Protein AF-A0AAW9HCR1-F1 (afdb_monomer_lite)

Organism: NCBI:txid180957

Radius of gyration: 16.42 Å; chains: 1; bounding box: 33×20×59 Å

Structure (mmCIF, N/CA/C/O backbone):
data_AF-A0AAW9HCR1-F1
#
_entry.id   AF-A0AAW9HCR1-F1
#
loop_
_atom_site.group_PDB
_atom_site.id
_atom_site.type_symbol
_atom_site.label_atom_id
_atom_site.label_alt_id
_atom_site.label_comp_id
_atom_site.label_asym_id
_atom_site.label_entity_id
_atom_site.label_seq_id
_atom_site.pdbx_PDB_ins_code
_atom_site.Cartn_x
_atom_site.Cartn_y
_atom_site.Cartn_z
_atom_site.occupancy
_atom_site.B_iso_or_equiv
_atom_site.auth_seq_id
_atom_site.auth_comp_id
_atom_site.auth_asym_id
_atom_site.auth_atom_id
_atom_site.pdbx_PDB_model_num
ATOM 1 N N . MET A 1 1 ? 7.816 4.896 -43.579 1.00 56.12 1 MET A N 1
ATOM 2 C CA . MET A 1 1 ? 7.715 5.206 -42.136 1.00 56.12 1 MET A CA 1
ATOM 3 C C . MET A 1 1 ? 6.306 4.864 -41.647 1.00 56.12 1 MET A C 1
ATOM 5 O O . MET A 1 1 ? 5.441 5.724 -41.723 1.00 56.12 1 MET A O 1
ATOM 9 N N . LYS A 1 2 ? 6.024 3.598 -41.282 1.00 58.31 2 LYS A N 1
ATOM 10 C CA . LYS A 1 2 ? 4.737 3.234 -40.635 1.00 58.31 2 LYS A CA 1
ATOM 11 C C . LYS A 1 2 ? 4.623 1.822 -40.036 1.00 58.31 2 LYS A C 1
ATOM 13 O O . LYS A 1 2 ? 3.705 1.619 -39.260 1.00 58.31 2 LYS A O 1
ATOM 18 N N . LEU A 1 3 ? 5.525 0.878 -40.331 1.00 43.81 3 LEU A N 1
ATOM 19 C CA . LEU A 1 3 ? 5.465 -0.475 -39.744 1.00 43.81 3 LEU A CA 1
ATOM 20 C C . LEU A 1 3 ? 6.550 -0.710 -38.681 1.00 43.81 3 LEU A C 1
ATOM 22 O O . LEU A 1 3 ? 6.230 -1.106 -37.570 1.00 43.81 3 LEU A O 1
ATOM 26 N N . GLU A 1 4 ? 7.801 -0.344 -38.975 1.00 51.25 4 GLU A N 1
ATOM 27 C CA . GLU A 1 4 ? 8.933 -0.376 -38.025 1.00 51.25 4 GLU A CA 1
ATOM 28 C C . GLU A 1 4 ? 8.664 0.464 -36.764 1.00 51.25 4 GLU A C 1
ATOM 30 O O . GLU A 1 4 ? 8.919 0.026 -35.649 1.00 51.25 4 GLU A O 1
ATOM 35 N N . MET A 1 5 ? 8.067 1.649 -36.932 1.00 48.66 5 MET A N 1
ATOM 36 C CA . MET A 1 5 ? 7.707 2.534 -35.818 1.00 48.66 5 MET A CA 1
ATOM 37 C C . MET A 1 5 ? 6.562 1.954 -34.973 1.00 48.66 5 MET A C 1
ATOM 39 O O . MET A 1 5 ? 6.567 2.110 -33.761 1.00 48.66 5 MET A O 1
ATOM 43 N N . LEU A 1 6 ? 5.610 1.242 -35.595 1.00 43.78 6 LEU A N 1
ATOM 44 C CA . LEU A 1 6 ? 4.530 0.556 -34.877 1.00 43.78 6 LEU A CA 1
ATOM 45 C C . LEU A 1 6 ? 5.066 -0.660 -34.102 1.00 43.78 6 LEU A C 1
ATOM 47 O O . LEU A 1 6 ? 4.698 -0.863 -32.955 1.00 43.78 6 LEU A O 1
ATOM 51 N N . LEU A 1 7 ? 5.974 -1.437 -34.701 1.00 38.81 7 LEU A N 1
ATOM 52 C CA . LEU A 1 7 ? 6.647 -2.568 -34.053 1.00 38.81 7 LEU A CA 1
ATOM 53 C C . LEU A 1 7 ? 7.561 -2.128 -32.900 1.00 38.81 7 LEU A C 1
ATOM 55 O O . LEU A 1 7 ? 7.631 -2.831 -31.899 1.00 38.81 7 LEU A O 1
ATOM 59 N N . ALA A 1 8 ? 8.226 -0.975 -33.009 1.00 44.47 8 ALA A N 1
ATOM 60 C CA . ALA A 1 8 ? 9.003 -0.392 -31.914 1.00 44.47 8 ALA A CA 1
ATOM 61 C C . ALA A 1 8 ? 8.109 0.097 -30.760 1.00 44.47 8 ALA A C 1
ATOM 63 O O . ALA A 1 8 ? 8.467 -0.098 -29.606 1.00 44.47 8 ALA A O 1
ATOM 64 N N . ILE A 1 9 ? 6.929 0.656 -31.058 1.00 45.78 9 ILE A N 1
ATOM 65 C CA . ILE A 1 9 ? 5.927 1.013 -30.038 1.00 45.78 9 ILE A CA 1
ATOM 66 C C . ILE A 1 9 ? 5.413 -0.249 -29.330 1.00 45.78 9 ILE A C 1
ATOM 68 O O . ILE A 1 9 ? 5.369 -0.281 -28.110 1.00 45.78 9 ILE A O 1
ATOM 72 N N . VAL A 1 10 ? 5.101 -1.321 -30.067 1.00 46.69 10 VAL A N 1
ATOM 73 C CA . VAL A 1 10 ? 4.576 -2.572 -29.483 1.00 46.69 10 VAL A CA 1
ATOM 74 C C . VAL A 1 10 ? 5.639 -3.358 -28.697 1.00 46.69 10 VAL A C 1
ATOM 76 O O . VAL A 1 10 ? 5.296 -4.038 -27.740 1.00 46.69 10 VAL A O 1
ATOM 79 N N . LYS A 1 11 ? 6.928 -3.246 -29.044 1.00 43.19 11 LYS A N 1
ATOM 80 C CA . LYS A 1 11 ? 8.038 -3.853 -28.279 1.00 43.19 11 LYS A CA 1
ATOM 81 C C . LYS A 1 11 ? 8.442 -3.065 -27.024 1.00 43.19 11 LYS A C 1
ATOM 83 O O . LYS A 1 11 ? 9.196 -3.603 -26.222 1.00 43.19 11 LYS A O 1
ATOM 88 N N . ASN A 1 12 ? 7.971 -1.825 -26.876 1.00 50.81 12 ASN A N 1
ATOM 89 C CA . ASN A 1 12 ? 8.240 -0.959 -25.722 1.00 50.81 12 ASN A CA 1
ATOM 90 C C . ASN A 1 12 ? 7.102 -0.924 -24.693 1.00 50.81 12 ASN A C 1
ATOM 92 O O . ASN A 1 12 ? 7.267 -0.283 -23.666 1.00 50.81 12 ASN A O 1
ATOM 96 N N . LEU A 1 13 ? 5.966 -1.580 -24.941 1.00 52.62 13 LEU A N 1
ATOM 97 C CA . LEU A 1 13 ? 4.854 -1.618 -23.989 1.00 52.62 13 LEU A CA 1
ATOM 98 C C . LEU A 1 13 ? 5.094 -2.730 -22.957 1.00 52.62 13 LEU A C 1
ATOM 100 O O . LEU A 1 13 ? 4.454 -3.777 -23.007 1.00 52.62 13 LEU A O 1
ATOM 104 N N . ASN A 1 14 ? 6.048 -2.509 -22.049 1.00 61.44 14 ASN A N 1
ATOM 105 C CA . ASN A 1 14 ? 6.111 -3.244 -20.777 1.00 61.44 14 ASN A CA 1
ATOM 106 C C . ASN A 1 14 ? 5.221 -2.582 -19.709 1.00 61.44 14 ASN A C 1
ATOM 108 O O . ASN A 1 14 ? 5.266 -2.960 -18.540 1.00 61.44 14 ASN A O 1
ATOM 112 N N . ASP A 1 15 ? 4.454 -1.569 -20.105 1.00 72.88 15 ASP A N 1
ATOM 113 C CA . ASP A 1 15 ? 3.551 -0.822 -19.252 1.00 72.88 15 ASP A CA 1
ATOM 114 C C . ASP A 1 15 ? 2.329 -1.701 -18.974 1.00 72.88 15 ASP A C 1
ATOM 116 O O . ASP A 1 15 ? 1.507 -1.974 -19.857 1.00 72.88 15 ASP A O 1
ATOM 120 N N . VAL A 1 16 ? 2.205 -2.158 -17.733 1.00 82.88 16 VAL A N 1
ATOM 121 C CA . VAL A 1 16 ? 1.038 -2.911 -17.281 1.00 82.88 16 VAL A CA 1
ATOM 122 C C . VAL A 1 16 ? 0.051 -1.932 -16.664 1.00 82.88 16 VAL A C 1
ATOM 124 O O . VAL A 1 16 ? 0.404 -1.104 -15.823 1.00 82.88 16 VAL A O 1
ATOM 127 N N . MET A 1 17 ? -1.205 -2.030 -17.095 1.00 87.88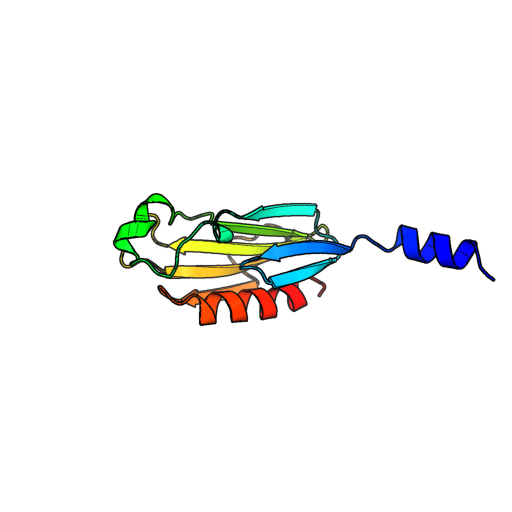 17 MET A N 1
ATOM 128 C CA . MET A 1 17 ? -2.305 -1.288 -16.494 1.00 87.88 17 MET A CA 1
ATOM 129 C C . MET A 1 17 ? -2.853 -2.072 -15.302 1.00 87.88 17 MET A C 1
ATOM 131 O O . MET A 1 17 ? -3.302 -3.207 -15.469 1.00 87.88 17 MET A O 1
ATOM 135 N N . ILE A 1 18 ? -2.870 -1.454 -14.124 1.00 89.31 18 ILE A N 1
ATOM 136 C CA . ILE A 1 18 ? -3.450 -2.032 -12.906 1.00 89.31 18 ILE A CA 1
ATOM 137 C C . ILE A 1 18 ? -4.461 -1.080 -12.273 1.00 89.31 18 ILE A C 1
ATOM 139 O O . ILE A 1 18 ? -4.474 0.118 -12.567 1.00 89.31 18 ILE A O 1
ATOM 143 N N . VAL A 1 19 ? -5.310 -1.617 -11.398 1.00 91.00 19 VAL A N 1
ATOM 144 C CA . VAL A 1 19 ? -6.294 -0.839 -10.645 1.00 91.00 19 VAL A CA 1
ATOM 145 C C . VAL A 1 19 ? -6.059 -1.052 -9.159 1.00 91.00 19 VAL A C 1
ATOM 147 O O . VAL A 1 19 ? -6.149 -2.181 -8.702 1.00 91.00 19 VAL A O 1
ATOM 150 N N . ILE A 1 20 ? -5.803 0.027 -8.419 1.00 91.12 20 ILE A N 1
ATOM 151 C CA . ILE A 1 20 ? -5.673 0.008 -6.953 1.00 91.12 20 ILE A CA 1
ATOM 152 C C . ILE A 1 20 ? -6.608 1.075 -6.397 1.00 91.12 20 ILE A C 1
ATOM 154 O O . ILE A 1 20 ? -6.598 2.218 -6.861 1.00 91.12 20 ILE A O 1
ATOM 158 N N . PHE A 1 21 ? -7.461 0.714 -5.436 1.00 88.00 21 PHE A N 1
ATOM 159 C CA . PHE A 1 21 ? -8.507 1.604 -4.903 1.00 88.00 21 PHE A CA 1
ATOM 160 C C . PHE A 1 21 ? -9.405 2.268 -5.965 1.00 88.00 21 PHE A C 1
ATOM 162 O O . PHE A 1 21 ? -9.931 3.364 -5.754 1.00 88.00 21 PHE A O 1
ATOM 169 N N . GLY A 1 22 ? -9.605 1.604 -7.104 1.00 84.94 22 GLY A N 1
ATOM 170 C CA . GLY A 1 22 ? -10.400 2.127 -8.217 1.00 84.94 22 GLY A CA 1
ATOM 171 C C . GLY A 1 22 ? -9.686 3.171 -9.084 1.00 84.94 22 GLY A C 1
ATOM 172 O O . GLY A 1 22 ? -10.269 3.617 -10.070 1.00 84.94 22 GLY A O 1
ATOM 173 N N . ASP A 1 23 ? -8.442 3.537 -8.764 1.00 89.06 23 ASP A N 1
ATOM 174 C CA . ASP A 1 23 ? -7.592 4.343 -9.638 1.00 89.06 23 ASP A CA 1
ATOM 175 C C . ASP A 1 23 ? -6.823 3.455 -10.609 1.00 89.06 23 ASP A C 1
ATOM 177 O O . ASP A 1 23 ? -6.326 2.395 -10.232 1.00 89.06 23 ASP A O 1
ATOM 181 N N . VAL A 1 24 ? -6.694 3.919 -11.851 1.00 90.56 24 VAL A N 1
ATOM 182 C CA . VAL A 1 24 ? -5.923 3.244 -12.896 1.00 90.56 24 VAL A CA 1
ATOM 183 C C . VAL A 1 24 ? -4.487 3.761 -12.8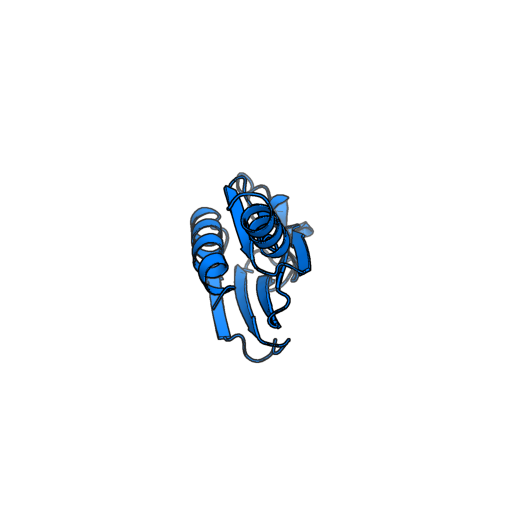83 1.00 90.56 24 VAL A C 1
ATOM 185 O O . VAL A 1 24 ? -4.263 4.972 -12.955 1.00 90.56 24 VAL A O 1
ATOM 188 N N . TYR A 1 25 ? -3.528 2.840 -12.855 1.00 89.75 25 TYR A N 1
ATOM 189 C CA . TYR A 1 25 ? -2.099 3.127 -12.927 1.00 89.75 25 TYR A CA 1
ATOM 190 C C . TYR A 1 25 ? -1.478 2.418 -14.125 1.00 89.75 25 TYR A C 1
ATOM 192 O O . TYR A 1 25 ? -1.827 1.277 -14.422 1.00 89.75 25 TYR A O 1
ATOM 200 N N . MET A 1 26 ? -0.547 3.100 -14.789 1.00 88.69 26 MET A N 1
ATOM 201 C CA . MET A 1 26 ? 0.354 2.510 -15.776 1.00 88.69 26 MET A CA 1
ATOM 202 C C . MET A 1 26 ? 1.714 2.369 -15.103 1.00 88.69 26 MET A C 1
ATOM 204 O O . MET A 1 26 ? 2.247 3.375 -14.634 1.00 88.69 26 MET A O 1
ATOM 208 N N . ILE A 1 27 ? 2.237 1.148 -15.014 1.00 88.19 27 ILE A N 1
ATOM 209 C CA . ILE A 1 27 ? 3.523 0.876 -14.360 1.00 88.19 27 ILE A CA 1
ATOM 210 C C . ILE A 1 27 ? 4.438 0.177 -15.353 1.00 88.19 27 ILE A C 1
ATOM 212 O O . ILE A 1 27 ? 4.068 -0.863 -15.905 1.00 88.19 27 ILE A O 1
ATOM 216 N N . ASN A 1 28 ? 5.622 0.741 -15.580 1.00 86.19 28 ASN A N 1
ATOM 217 C CA . ASN A 1 28 ? 6.600 0.150 -16.481 1.00 86.19 28 ASN A CA 1
ATOM 218 C C . ASN A 1 28 ? 7.321 -0.993 -15.777 1.00 86.19 28 ASN A C 1
ATOM 220 O O . ASN A 1 28 ? 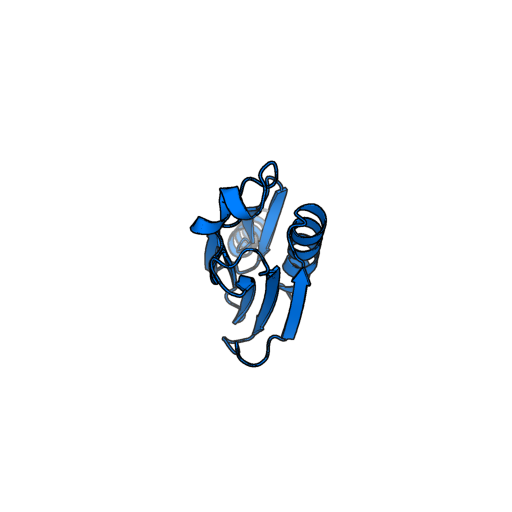7.600 -0.923 -14.582 1.00 86.19 28 ASN A O 1
ATOM 224 N N . HIS A 1 29 ? 7.672 -2.031 -16.535 1.00 85.94 29 HIS A N 1
ATOM 225 C CA . HIS A 1 29 ? 8.463 -3.152 -16.022 1.00 85.94 29 HIS A CA 1
ATOM 226 C C . HIS A 1 29 ? 7.801 -3.909 -14.863 1.00 85.94 29 HIS A C 1
ATOM 228 O O . HIS A 1 29 ? 8.503 -4.546 -14.087 1.00 85.94 29 HIS A O 1
ATOM 234 N N . LEU A 1 30 ? 6.477 -3.845 -14.716 1.00 90.25 30 LEU A N 1
ATOM 235 C CA . LEU A 1 30 ? 5.781 -4.578 -13.666 1.00 90.25 30 LEU A CA 1
ATOM 236 C C . LEU A 1 30 ? 5.829 -6.085 -13.964 1.00 90.25 30 LEU A C 1
ATOM 238 O O . LEU A 1 30 ? 5.272 -6.539 -14.962 1.00 90.25 30 LEU A O 1
ATOM 242 N N . ASP A 1 31 ? 6.475 -6.847 -13.086 1.00 91.38 31 ASP A N 1
ATOM 243 C CA . ASP A 1 31 ? 6.642 -8.298 -13.214 1.00 91.38 31 ASP A CA 1
ATOM 244 C C . ASP A 1 31 ? 5.519 -9.061 -12.507 1.00 91.38 31 ASP A C 1
ATOM 246 O O . ASP A 1 31 ? 5.002 -10.050 -13.031 1.00 91.38 31 ASP A O 1
ATOM 250 N N . SER A 1 32 ? 5.130 -8.614 -11.310 1.00 92.38 32 SER A N 1
ATOM 251 C CA . SER A 1 32 ? 4.099 -9.273 -10.505 1.00 92.38 32 SER A CA 1
ATOM 252 C C . SER A 1 32 ? 3.329 -8.302 -9.620 1.00 92.38 32 SER A C 1
ATOM 254 O O . SER A 1 32 ? 3.846 -7.262 -9.206 1.00 92.38 32 SE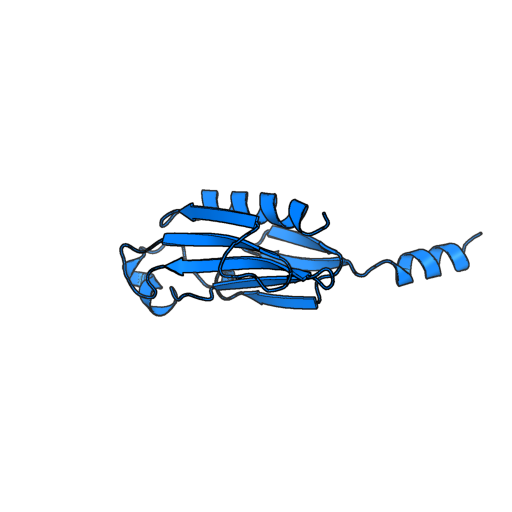R A O 1
ATOM 256 N N . VAL A 1 33 ? 2.086 -8.681 -9.316 1.00 95.25 33 VAL A N 1
ATOM 257 C CA . VAL A 1 33 ? 1.155 -7.933 -8.467 1.00 95.25 33 VAL A CA 1
ATOM 258 C C . VAL A 1 33 ? 0.538 -8.873 -7.444 1.00 95.25 33 VAL A C 1
ATOM 260 O O . VAL A 1 33 ? 0.028 -9.934 -7.806 1.00 95.25 33 VAL A O 1
ATOM 263 N N . PHE A 1 34 ? 0.535 -8.439 -6.193 1.00 96.06 34 PHE A N 1
ATOM 264 C CA . PHE A 1 34 ? -0.298 -8.963 -5.120 1.00 96.06 34 PHE A CA 1
ATOM 265 C C . PHE A 1 34 ? -1.104 -7.792 -4.541 1.00 96.06 34 PHE A C 1
ATOM 267 O O . PHE A 1 34 ? -0.524 -6.735 -4.306 1.00 96.06 34 PHE A O 1
ATOM 274 N N . ASP A 1 35 ? -2.422 -7.939 -4.379 1.00 96.62 35 ASP A N 1
ATOM 275 C CA . ASP A 1 35 ? -3.323 -6.863 -3.931 1.00 96.62 35 ASP A CA 1
ATOM 276 C C . ASP A 1 35 ? -4.514 -7.429 -3.144 1.00 96.62 35 ASP A C 1
ATOM 278 O O . ASP A 1 35 ? -5.560 -7.760 -3.708 1.00 96.62 35 ASP A O 1
ATOM 282 N N . GLU A 1 36 ? -4.350 -7.522 -1.828 1.00 96.69 36 GLU A N 1
ATOM 283 C CA . GLU A 1 36 ? -5.449 -7.723 -0.878 1.00 96.69 36 GLU A CA 1
ATOM 284 C C . GLU A 1 36 ? -5.922 -6.398 -0.262 1.00 96.69 36 GLU A C 1
ATOM 286 O O . GLU A 1 36 ? -7.068 -6.284 0.184 1.00 96.69 36 GLU A O 1
ATOM 291 N N . LEU A 1 37 ? -5.093 -5.352 -0.347 1.00 97.12 37 LEU A N 1
ATOM 292 C CA . LEU A 1 37 ? -5.390 -3.999 0.109 1.00 97.12 37 LEU A CA 1
ATOM 293 C C . LEU A 1 37 ? -6.681 -3.446 -0.514 1.00 97.12 37 LEU A C 1
ATOM 295 O O . LEU A 1 37 ? -7.494 -2.827 0.179 1.00 97.12 37 LEU A O 1
ATOM 299 N N . SER A 1 38 ? -6.912 -3.685 -1.808 1.00 94.50 38 SER A N 1
ATOM 300 C CA . SER A 1 38 ? -8.144 -3.275 -2.495 1.00 94.50 38 SER A CA 1
ATOM 301 C C . SER A 1 38 ? -9.409 -3.960 -1.949 1.00 94.50 38 SER A C 1
ATOM 303 O O . SER A 1 38 ? -10.515 -3.474 -2.199 1.00 94.50 38 SER A O 1
ATOM 305 N N . GLY A 1 39 ? -9.269 -5.056 -1.196 1.00 94.75 39 GLY A N 1
ATOM 306 C CA . GLY A 1 39 ? -10.354 -5.783 -0.532 1.00 94.75 39 GLY A CA 1
ATOM 307 C C . GLY A 1 39 ? -10.759 -5.238 0.845 1.00 94.75 39 GLY A C 1
ATOM 308 O O . GLY A 1 39 ? -11.735 -5.733 1.424 1.00 94.75 39 GLY A O 1
ATOM 309 N N . ILE A 1 40 ? -10.045 -4.236 1.372 1.00 97.50 40 ILE A N 1
ATOM 310 C CA . ILE A 1 40 ? -10.331 -3.615 2.673 1.00 97.50 40 ILE A CA 1
ATOM 311 C C . ILE A 1 40 ? -11.457 -2.578 2.548 1.00 97.50 40 ILE A C 1
ATOM 313 O O . ILE A 1 40 ? -11.399 -1.641 1.741 1.00 97.50 40 ILE A O 1
ATOM 317 N N . ASP A 1 41 ? -12.480 -2.706 3.394 1.00 97.56 41 ASP A N 1
ATOM 318 C CA . ASP A 1 41 ? -13.592 -1.757 3.472 1.00 97.56 41 ASP A CA 1
ATOM 319 C C . ASP A 1 41 ? -13.334 -0.652 4.504 1.00 97.56 41 ASP A C 1
ATOM 321 O O . ASP A 1 41 ? -13.707 -0.739 5.670 1.00 97.56 41 ASP A O 1
ATOM 325 N N . PHE A 1 42 ? -12.759 0.453 4.041 1.00 97.06 42 PHE A N 1
ATOM 326 C CA . PHE A 1 42 ? -12.502 1.646 4.856 1.00 97.06 42 PHE A CA 1
ATOM 327 C C . PHE A 1 42 ? -13.761 2.403 5.327 1.00 97.06 42 PHE A C 1
ATOM 329 O O . PHE A 1 42 ? -13.626 3.428 5.994 1.00 97.06 42 PHE A O 1
ATOM 336 N N . ASN A 1 43 ? -14.978 1.963 4.978 1.00 97.56 43 ASN A N 1
ATOM 337 C CA . ASN A 1 43 ? -16.193 2.479 5.624 1.00 97.56 43 ASN A CA 1
ATOM 338 C C . ASN A 1 43 ? -16.464 1.800 6.974 1.00 97.56 43 ASN A C 1
ATOM 340 O O . ASN A 1 43 ? -17.322 2.265 7.724 1.00 97.56 43 ASN A O 1
ATOM 344 N N . LYS A 1 44 ? -15.747 0.715 7.270 1.00 98.25 44 LYS A N 1
ATOM 345 C CA . LYS A 1 44 ? -15.758 0.035 8.558 1.00 98.25 44 LYS A CA 1
ATOM 346 C C . LYS A 1 44 ? -14.601 0.503 9.434 1.00 98.25 44 LYS A C 1
ATOM 348 O O . LYS A 1 44 ? -13.664 1.172 8.989 1.00 98.25 44 LYS A O 1
ATOM 353 N N . THR A 1 45 ? -14.692 0.157 10.708 1.00 98.31 45 THR A N 1
ATOM 354 C CA . THR A 1 45 ? -13.611 0.337 11.677 1.00 98.31 45 THR A CA 1
ATOM 355 C C . THR A 1 45 ? -12.484 -0.672 11.450 1.00 98.31 45 THR A C 1
ATOM 357 O O . THR A 1 45 ? -12.684 -1.704 10.813 1.00 98.31 45 THR A O 1
ATOM 360 N N . VAL A 1 46 ? -11.310 -0.394 12.028 1.00 98.44 46 VAL A N 1
ATOM 361 C CA . VAL A 1 46 ? -10.171 -1.329 12.051 1.00 98.44 46 VAL A CA 1
ATOM 362 C C . VAL A 1 46 ? -10.604 -2.694 12.595 1.00 98.44 46 VAL A C 1
ATOM 364 O O . VAL A 1 46 ? -10.367 -3.706 11.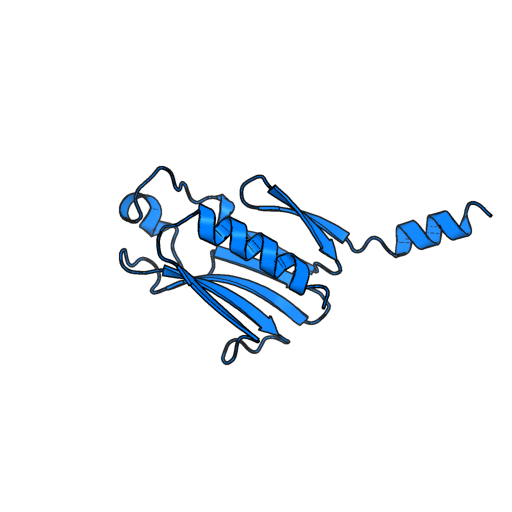949 1.00 98.44 46 VAL A O 1
ATOM 367 N N . SER A 1 47 ? -11.305 -2.722 13.735 1.00 98.38 47 SER A N 1
ATOM 368 C CA . SER A 1 47 ? -11.767 -3.952 14.395 1.00 98.38 47 SER A CA 1
ATOM 369 C C . SER A 1 47 ? -12.646 -4.833 13.505 1.00 98.38 47 SER A C 1
ATOM 371 O O . SER A 1 47 ? -12.615 -6.052 13.612 1.00 98.38 47 SER A O 1
ATOM 373 N N . GLU A 1 48 ? -13.454 -4.234 12.630 1.00 98.56 48 GLU A N 1
ATOM 374 C CA . GLU A 1 48 ? -14.356 -4.972 11.738 1.00 98.56 48 GLU A CA 1
ATOM 375 C C . GLU A 1 48 ? -13.649 -5.560 10.506 1.00 98.56 48 GLU A C 1
ATOM 377 O O . GLU A 1 48 ? -14.210 -6.436 9.845 1.00 98.56 48 GLU A O 1
ATOM 382 N N . GLU A 1 49 ? -12.450 -5.076 10.177 1.00 98.50 49 GLU A N 1
ATOM 383 C CA . GLU A 1 49 ? -11.629 -5.551 9.055 1.00 98.50 49 GLU A CA 1
ATOM 384 C C . GLU A 1 49 ? -10.337 -6.238 9.528 1.00 98.50 49 GLU A C 1
ATOM 386 O O . GLU A 1 49 ? -9.544 -6.659 8.691 1.00 98.50 49 GLU A O 1
ATOM 391 N N . ILE A 1 50 ? -10.141 -6.387 10.844 1.00 98.44 50 ILE A N 1
ATOM 392 C CA . ILE A 1 50 ? -8.876 -6.794 11.472 1.00 98.44 50 ILE A CA 1
ATOM 393 C C . ILE A 1 50 ? -8.322 -8.116 10.941 1.00 98.44 50 ILE A C 1
ATOM 395 O O . ILE A 1 50 ? -7.119 -8.229 10.738 1.00 98.44 50 ILE A O 1
ATOM 399 N N . ASP A 1 51 ? -9.198 -9.073 10.626 1.00 98.06 51 ASP A N 1
ATOM 400 C CA . ASP A 1 51 ? -8.836 -10.394 10.095 1.00 98.06 51 ASP A CA 1
ATOM 401 C C . ASP A 1 51 ? -8.192 -10.338 8.696 1.00 98.06 51 ASP A C 1
ATOM 403 O O . ASP A 1 51 ? -7.685 -11.348 8.217 1.00 98.06 51 ASP A O 1
ATOM 407 N N . LYS A 1 52 ? -8.232 -9.178 8.028 1.00 98.12 52 LYS A N 1
ATOM 408 C CA . LYS A 1 52 ? -7.573 -8.925 6.738 1.00 98.12 52 LYS A CA 1
ATOM 409 C C . LYS A 1 52 ? -6.287 -8.108 6.869 1.00 98.12 52 LYS A C 1
ATOM 411 O O . LYS A 1 52 ? -5.684 -7.803 5.852 1.00 98.12 52 LYS A O 1
ATOM 416 N N . LEU A 1 53 ? -5.940 -7.632 8.066 1.00 98.62 53 LEU A N 1
ATOM 417 C CA . LEU A 1 53 ? -4.856 -6.669 8.270 1.00 98.62 53 LEU A CA 1
ATOM 418 C C . LEU A 1 53 ? -3.580 -7.382 8.711 1.00 98.62 53 LEU A C 1
ATOM 420 O O . LEU A 1 53 ? -3.211 -7.321 9.884 1.00 98.62 53 LEU A O 1
ATOM 424 N N . ASP A 1 54 ? -2.914 -8.050 7.777 1.00 98.12 54 ASP A N 1
ATOM 425 C CA . ASP A 1 54 ? -1.637 -8.723 8.010 1.00 98.12 54 ASP A CA 1
ATOM 426 C C . ASP A 1 54 ? -0.440 -7.952 7.428 1.00 98.12 54 ASP A C 1
ATOM 428 O O . ASP A 1 54 ? -0.565 -6.808 6.980 1.00 98.12 54 ASP A O 1
ATOM 432 N N . GLU A 1 55 ? 0.747 -8.552 7.496 1.00 97.69 55 GLU A N 1
ATOM 433 C CA . GLU A 1 55 ? 1.985 -7.952 7.005 1.00 97.69 55 GLU A CA 1
ATOM 434 C C . GLU A 1 55 ? 2.053 -7.767 5.479 1.00 97.69 55 GLU A C 1
ATOM 436 O O . GLU A 1 55 ? 2.878 -6.974 5.032 1.00 97.69 55 GLU A O 1
ATOM 441 N N . ASP A 1 56 ? 1.215 -8.440 4.686 1.00 95.75 56 ASP A N 1
ATOM 442 C CA . ASP A 1 56 ? 1.319 -8.500 3.227 1.00 95.75 56 ASP A CA 1
ATOM 443 C C . ASP A 1 56 ? -0.019 -8.079 2.596 1.00 95.75 56 ASP A C 1
ATOM 445 O O . ASP A 1 56 ? -0.902 -8.897 2.375 1.00 95.75 56 ASP A O 1
ATOM 449 N N . LEU A 1 57 ? -0.186 -6.796 2.249 1.00 98.25 57 LEU A N 1
ATOM 450 C CA . LEU A 1 57 ? -1.457 -6.280 1.704 1.00 98.25 57 LEU A CA 1
ATOM 451 C C . LEU A 1 57 ? -1.361 -5.841 0.242 1.00 98.25 57 LEU A C 1
ATOM 453 O O . LEU A 1 57 ? -2.315 -5.994 -0.522 1.00 98.25 57 LEU A O 1
ATOM 457 N N . LEU A 1 58 ? -0.232 -5.271 -0.172 1.00 98.06 58 LEU A N 1
ATOM 458 C CA . LEU A 1 58 ? 0.011 -4.861 -1.554 1.00 98.06 58 LEU A CA 1
ATOM 459 C C . LEU A 1 58 ? 1.491 -5.017 -1.883 1.00 98.06 58 LEU A C 1
ATOM 461 O O . LEU A 1 58 ? 2.330 -4.427 -1.212 1.00 98.06 58 LEU A O 1
ATOM 465 N N . MET A 1 59 ? 1.800 -5.697 -2.984 1.00 97.06 59 MET A N 1
ATOM 466 C CA . MET A 1 59 ? 3.155 -5.775 -3.519 1.00 97.06 59 MET A CA 1
ATOM 467 C C . MET A 1 59 ? 3.148 -5.567 -5.031 1.00 97.06 59 MET A C 1
ATOM 469 O O . MET A 1 59 ? 2.531 -6.331 -5.776 1.00 97.06 59 MET A O 1
ATOM 473 N N . LEU A 1 60 ? 3.859 -4.537 -5.493 1.00 96.06 60 LEU A N 1
ATOM 474 C CA . LEU A 1 60 ? 4.093 -4.271 -6.913 1.00 96.06 60 LEU A CA 1
ATOM 475 C C . LEU A 1 60 ? 5.576 -4.466 -7.201 1.00 96.06 60 LEU A C 1
ATOM 477 O O . LEU A 1 60 ? 6.390 -3.608 -6.857 1.00 96.06 60 LEU A O 1
ATOM 481 N N . SER A 1 61 ? 5.934 -5.589 -7.816 1.00 94.62 61 SER A N 1
ATOM 482 C CA . SER A 1 61 ? 7.331 -5.931 -8.091 1.00 94.62 61 SER A CA 1
ATOM 483 C C . SER A 1 61 ? 7.689 -5.579 -9.525 1.00 94.62 61 SER A C 1
ATOM 485 O O . SER A 1 61 ? 7.039 -6.050 -10.458 1.00 94.62 61 SER A O 1
ATOM 487 N N . CYS A 1 62 ? 8.731 -4.773 -9.705 1.00 93.06 62 CYS A N 1
ATOM 488 C CA . CYS A 1 62 ? 9.218 -4.375 -11.019 1.00 93.06 62 CYS A CA 1
ATOM 489 C C . CYS A 1 62 ? 10.516 -5.111 -11.383 1.00 93.06 62 CYS A C 1
ATOM 491 O O . CYS A 1 62 ? 11.367 -5.373 -10.530 1.00 93.06 62 CYS A O 1
ATOM 493 N N . SER A 1 63 ? 10.720 -5.361 -12.675 1.00 91.12 63 SER A N 1
ATOM 494 C CA . SER A 1 63 ? 11.870 -6.085 -13.228 1.00 91.12 63 SER A CA 1
ATOM 495 C C . SER A 1 63 ? 13.208 -5.370 -13.039 1.00 91.12 63 SER A C 1
ATOM 497 O O . SER A 1 63 ? 14.269 -5.950 -13.265 1.00 91.12 63 SER A O 1
ATOM 499 N N . ASN A 1 64 ? 13.180 -4.093 -12.651 1.00 90.94 64 ASN A N 1
ATOM 500 C CA . ASN A 1 64 ? 14.357 -3.313 -12.267 1.00 90.94 64 ASN A CA 1
ATOM 501 C C . ASN A 1 64 ? 14.775 -3.535 -10.798 1.00 90.94 64 ASN A C 1
ATOM 503 O O . ASN A 1 64 ? 15.747 -2.932 -10.347 1.00 90.94 64 ASN A O 1
ATOM 507 N N . GLY A 1 65 ? 14.058 -4.389 -10.060 1.00 92.88 65 GLY A N 1
ATOM 508 C CA . GLY A 1 65 ? 14.323 -4.708 -8.660 1.00 92.88 65 GLY A CA 1
ATOM 509 C C . GLY A 1 65 ? 13.682 -3.746 -7.657 1.00 92.88 65 GLY A C 1
ATOM 510 O O . GLY A 1 65 ? 13.875 -3.940 -6.455 1.00 92.88 65 GLY A O 1
ATOM 511 N N . ASN A 1 66 ? 12.938 -2.728 -8.107 1.00 95.44 66 ASN A N 1
ATOM 512 C CA . ASN A 1 66 ? 12.125 -1.888 -7.229 1.00 95.44 66 ASN A CA 1
ATOM 513 C C . ASN A 1 66 ? 10.812 -2.608 -6.887 1.00 95.44 66 ASN A C 1
ATOM 515 O O . ASN A 1 66 ? 10.166 -3.200 -7.753 1.00 95.44 66 ASN A O 1
ATOM 519 N N . ILE A 1 67 ? 10.400 -2.526 -5.626 1.00 96.38 67 ILE A N 1
ATOM 520 C CA . ILE A 1 67 ? 9.133 -3.066 -5.135 1.00 96.38 67 ILE A CA 1
ATOM 521 C C . ILE A 1 67 ? 8.433 -1.969 -4.337 1.00 96.38 67 ILE A C 1
ATOM 523 O O . ILE A 1 67 ? 9.046 -1.396 -3.436 1.00 96.38 67 ILE A O 1
ATOM 527 N N . LEU A 1 68 ? 7.172 -1.673 -4.658 1.00 97.62 68 LEU A N 1
ATOM 528 C CA . LEU A 1 68 ? 6.275 -0.981 -3.730 1.00 97.62 68 LEU A CA 1
ATOM 529 C C . LEU A 1 68 ? 5.645 -2.040 -2.837 1.00 97.62 68 LEU A C 1
ATOM 531 O O . LEU A 1 68 ? 5.044 -2.977 -3.361 1.00 97.62 68 LEU A O 1
ATOM 535 N N . ASP A 1 69 ? 5.754 -1.853 -1.532 1.00 98.19 69 ASP A N 1
ATOM 536 C CA . ASP A 1 69 ? 5.194 -2.755 -0.536 1.00 98.19 69 ASP A CA 1
ATOM 537 C C . ASP A 1 69 ? 4.272 -2.008 0.433 1.00 98.19 69 ASP A C 1
ATOM 539 O O . ASP A 1 69 ? 4.554 -0.859 0.801 1.00 98.19 69 ASP A O 1
ATOM 543 N N . VAL A 1 70 ? 3.163 -2.645 0.810 1.00 98.56 70 VAL A N 1
ATOM 544 C CA . VAL A 1 70 ? 2.256 -2.192 1.864 1.00 98.56 70 VAL A CA 1
ATOM 545 C C . VAL A 1 70 ? 1.841 -3.375 2.725 1.00 98.56 70 VAL A C 1
ATOM 547 O O . VAL A 1 70 ? 1.298 -4.347 2.206 1.00 98.56 70 VAL A O 1
ATOM 550 N N . GLY A 1 71 ? 1.974 -3.213 4.037 1.00 98.56 71 GLY A N 1
ATOM 551 C CA . GLY A 1 71 ? 1.498 -4.155 5.049 1.00 98.56 71 GLY A CA 1
ATOM 552 C C . GLY A 1 71 ? 0.907 -3.444 6.259 1.00 98.56 71 GLY A C 1
ATOM 553 O O . GLY A 1 71 ? 1.032 -2.225 6.383 1.00 98.56 71 GLY A O 1
ATOM 554 N N . TRP A 1 72 ? 0.277 -4.178 7.169 1.00 98.81 72 TRP A N 1
ATOM 555 C CA . TRP A 1 72 ? -0.206 -3.684 8.457 1.00 98.81 72 TRP A CA 1
ATOM 556 C C . TRP A 1 72 ? 0.646 -4.229 9.603 1.00 98.81 72 TRP A C 1
ATOM 558 O O . TRP A 1 72 ? 0.827 -5.435 9.747 1.00 98.81 72 TRP A O 1
ATOM 568 N N . TYR A 1 73 ? 1.169 -3.332 10.445 1.00 98.44 73 TYR A N 1
ATOM 569 C CA . TYR A 1 73 ? 2.087 -3.707 11.522 1.00 98.44 73 TYR A CA 1
ATOM 570 C C . TYR A 1 73 ? 1.716 -3.075 12.872 1.00 98.44 73 TYR A C 1
ATOM 572 O O . TYR A 1 73 ? 1.578 -1.849 12.945 1.00 98.44 73 TYR A O 1
ATOM 580 N N . PRO A 1 74 ? 1.654 -3.867 13.962 1.00 98.44 74 PRO A N 1
ATOM 581 C CA . PRO A 1 74 ? 1.707 -5.335 13.969 1.00 98.44 74 PRO A CA 1
ATOM 582 C C . PRO A 1 74 ? 0.464 -5.951 13.307 1.00 98.44 74 PRO A C 1
ATOM 584 O O . PRO A 1 74 ? -0.623 -5.380 13.405 1.00 98.44 74 PRO A O 1
ATOM 587 N N . ALA A 1 75 ? 0.627 -7.099 12.650 1.00 98.31 75 ALA A N 1
ATOM 588 C CA . ALA A 1 75 ? -0.476 -7.802 12.005 1.00 98.31 75 ALA A CA 1
ATOM 589 C C . ALA A 1 75 ? -1.579 -8.181 12.999 1.00 98.31 75 ALA A C 1
ATOM 591 O O . ALA A 1 75 ? -1.300 -8.558 14.137 1.00 98.31 75 ALA A O 1
ATOM 592 N N . PHE A 1 76 ? -2.827 -8.074 12.547 1.00 98.31 76 PHE A N 1
ATOM 593 C CA . PHE A 1 76 ? -4.052 -8.381 13.289 1.00 98.31 76 PHE A CA 1
ATOM 594 C C . PHE A 1 76 ? -4.232 -7.603 14.606 1.00 98.31 76 PHE A C 1
ATOM 596 O O . PHE A 1 76 ? -5.103 -7.937 15.409 1.00 98.31 76 PHE A O 1
ATOM 603 N N . GLU A 1 77 ? -3.457 -6.536 14.825 1.00 98.50 77 GLU A N 1
ATOM 604 C CA . GLU A 1 77 ? -3.575 -5.675 16.003 1.00 98.50 77 GLU A CA 1
ATOM 605 C C . GLU A 1 77 ? -4.290 -4.363 15.663 1.00 98.50 77 GLU A C 1
ATOM 607 O O . GLU A 1 77 ? -3.895 -3.637 14.749 1.00 98.50 77 GLU A O 1
ATOM 612 N N . GLU A 1 78 ? -5.328 -4.008 16.429 1.00 98.12 78 GLU A N 1
ATOM 613 C CA . GLU A 1 78 ? -6.150 -2.812 16.166 1.00 98.12 78 GLU A CA 1
ATOM 614 C C . GLU A 1 78 ? -5.352 -1.504 16.230 1.00 98.12 78 GLU A C 1
ATOM 616 O O . GLU A 1 78 ? -5.705 -0.516 15.591 1.00 98.12 78 GLU A O 1
ATOM 621 N N . TYR A 1 79 ? -4.272 -1.486 17.010 1.00 97.94 79 TYR A N 1
ATOM 622 C CA . TYR A 1 79 ? -3.384 -0.333 17.143 1.00 97.94 79 TYR A CA 1
ATOM 623 C C . TYR A 1 79 ? -2.278 -0.297 16.080 1.00 97.94 79 TYR A C 1
ATOM 625 O O . TYR A 1 79 ? -1.417 0.586 16.133 1.00 97.94 79 TYR A O 1
ATOM 633 N N . GLY A 1 80 ? -2.268 -1.253 15.147 1.00 98.44 80 GLY A N 1
ATOM 634 C CA . GLY A 1 80 ? -1.299 -1.300 14.066 1.00 98.44 80 GLY A CA 1
ATOM 635 C C . GLY A 1 80 ? -1.435 -0.126 13.098 1.00 98.44 80 GLY A C 1
ATOM 636 O O . GLY A 1 80 ? -2.218 0.812 13.277 1.00 98.44 80 GLY A O 1
ATOM 637 N N . SER A 1 81 ? -0.600 -0.116 12.074 1.00 98.75 81 SER A N 1
ATOM 638 C CA . SER A 1 81 ? -0.601 0.920 11.047 1.00 98.75 81 SER A CA 1
ATOM 639 C C . SER A 1 81 ? -0.201 0.327 9.712 1.00 98.75 81 SER A C 1
ATOM 641 O O . SER A 1 81 ? 0.625 -0.583 9.659 1.00 98.75 81 SER A O 1
ATOM 643 N N . PHE A 1 82 ? -0.737 0.891 8.632 1.00 98.75 82 PHE A N 1
ATOM 644 C CA . PHE A 1 82 ? -0.212 0.642 7.303 1.00 98.75 82 PHE A CA 1
ATOM 645 C C . PHE A 1 82 ? 1.222 1.145 7.252 1.00 98.75 82 PHE A C 1
ATOM 647 O O . PHE A 1 82 ? 1.491 2.314 7.535 1.00 98.75 82 PHE A O 1
ATOM 654 N N . LYS A 1 83 ? 2.130 0.266 6.866 1.00 98.50 83 LYS A N 1
ATOM 655 C CA . LYS A 1 83 ? 3.518 0.553 6.561 1.00 98.50 83 LYS A CA 1
ATOM 656 C C . LYS A 1 83 ? 3.672 0.480 5.051 1.00 98.50 83 LYS A C 1
ATOM 658 O O . LYS A 1 83 ? 3.281 -0.513 4.458 1.00 98.50 83 LYS A O 1
ATOM 663 N N . ILE A 1 84 ? 4.185 1.540 4.437 1.00 98.12 84 ILE A N 1
ATOM 664 C CA . ILE A 1 84 ? 4.312 1.675 2.983 1.00 98.12 84 ILE A CA 1
ATOM 665 C C . ILE A 1 84 ? 5.781 1.934 2.673 1.00 98.12 84 ILE A C 1
ATOM 667 O O . ILE A 1 84 ? 6.364 2.866 3.234 1.00 98.12 84 ILE A O 1
ATOM 671 N N . GLY A 1 85 ? 6.375 1.171 1.760 1.00 96.50 85 GLY A N 1
ATOM 672 C CA . GLY A 1 85 ? 7.798 1.288 1.464 1.00 96.50 85 GLY A CA 1
ATOM 673 C C . GLY A 1 85 ? 8.174 1.059 0.007 1.00 96.50 85 GLY A C 1
ATOM 674 O O . GLY A 1 85 ? 7.418 0.484 -0.771 1.00 96.50 85 GLY A O 1
ATOM 675 N N . ILE A 1 86 ? 9.376 1.526 -0.352 1.00 97.62 86 ILE A N 1
ATOM 676 C CA . ILE A 1 86 ? 10.061 1.126 -1.589 1.00 97.62 86 ILE A CA 1
ATOM 677 C C . ILE A 1 86 ? 11.255 0.252 -1.230 1.00 97.62 86 ILE A C 1
ATOM 679 O O . ILE A 1 86 ? 12.266 0.744 -0.707 1.00 97.62 86 ILE A O 1
ATOM 683 N N . ILE A 1 87 ? 11.168 -1.024 -1.578 1.00 96.94 87 ILE A N 1
ATOM 684 C CA . ILE A 1 87 ? 12.245 -1.995 -1.407 1.00 96.94 87 ILE A CA 1
ATOM 685 C C . ILE A 1 87 ? 13.062 -2.042 -2.691 1.00 96.94 87 ILE A C 1
ATOM 687 O O . ILE A 1 87 ? 12.514 -2.067 -3.791 1.00 96.94 87 ILE A O 1
ATOM 691 N N . LYS A 1 88 ? 14.389 -2.047 -2.559 1.00 95.38 88 LYS A N 1
ATOM 692 C CA . LYS A 1 88 ? 15.306 -2.139 -3.701 1.00 95.38 88 LYS A CA 1
ATOM 693 C C . LYS A 1 88 ? 16.103 -3.424 -3.627 1.00 95.38 88 LYS A C 1
ATOM 695 O O . LYS A 1 88 ? 16.744 -3.686 -2.611 1.00 95.38 88 LYS A O 1
ATOM 700 N N . ASN A 1 89 ? 16.090 -4.197 -4.710 1.00 93.12 89 ASN A N 1
ATOM 701 C CA . ASN A 1 89 ? 16.842 -5.445 -4.858 1.00 93.12 89 ASN A CA 1
ATOM 702 C C . ASN A 1 89 ? 16.621 -6.422 -3.686 1.00 93.12 89 ASN A C 1
ATOM 704 O O . ASN A 1 89 ? 17.559 -7.075 -3.233 1.00 93.12 89 ASN A O 1
ATOM 708 N N . GLY A 1 90 ? 15.393 -6.472 -3.157 1.00 91.31 90 GLY A N 1
ATOM 709 C CA . GLY A 1 90 ? 15.022 -7.341 -2.035 1.00 91.31 90 GLY A CA 1
ATOM 710 C C . GLY A 1 90 ? 15.612 -6.956 -0.671 1.00 91.31 90 GLY A C 1
ATOM 711 O O . GLY A 1 90 ? 15.599 -7.783 0.236 1.00 91.31 90 GLY A O 1
ATOM 712 N N . ASN A 1 91 ? 16.142 -5.740 -0.493 1.00 95.44 91 ASN A N 1
ATOM 713 C CA . ASN A 1 91 ? 16.671 -5.289 0.797 1.00 95.44 91 ASN A CA 1
ATOM 714 C C . ASN A 1 91 ? 15.565 -4.778 1.740 1.00 95.44 91 ASN A C 1
ATOM 716 O O . ASN A 1 91 ? 15.408 -3.573 1.936 1.00 95.44 91 ASN A O 1
ATOM 720 N N . TRP A 1 92 ? 14.805 -5.708 2.315 1.00 94.25 92 TRP A N 1
ATOM 721 C CA . TRP A 1 92 ? 13.716 -5.427 3.260 1.00 94.25 92 TRP A CA 1
ATOM 722 C C . TRP A 1 92 ? 14.185 -4.795 4.577 1.00 94.25 92 TRP A C 1
ATOM 724 O O . TRP A 1 92 ? 13.454 -4.020 5.183 1.00 94.25 92 TRP A O 1
ATOM 734 N N . GLU A 1 93 ? 15.428 -5.061 4.983 1.00 94.50 93 GLU A N 1
ATOM 735 C CA . GLU A 1 93 ? 16.032 -4.518 6.210 1.00 94.50 93 GLU A CA 1
ATOM 736 C C . GLU A 1 93 ? 16.333 -3.015 6.119 1.00 94.50 93 GLU A C 1
ATOM 738 O O . GLU A 1 93 ? 16.519 -2.339 7.131 1.00 94.50 93 GLU A O 1
ATOM 743 N N . SER A 1 94 ? 16.425 -2.473 4.901 1.00 94.94 94 SER A N 1
ATOM 744 C CA . SER A 1 94 ? 16.671 -1.050 4.678 1.00 94.94 94 SER A CA 1
ATOM 745 C C . SER A 1 94 ? 15.902 -0.560 3.450 1.00 94.94 94 SER A C 1
ATOM 747 O O . SER A 1 94 ? 16.486 -0.393 2.371 1.00 94.94 94 SER A O 1
ATOM 749 N N . PRO A 1 95 ? 14.584 -0.319 3.601 1.00 95.81 95 PRO A N 1
ATOM 750 C CA . PRO A 1 95 ? 13.776 0.281 2.554 1.00 95.81 95 PRO A CA 1
ATOM 751 C C . PRO A 1 95 ? 14.368 1.625 2.130 1.00 95.81 95 PRO A C 1
ATOM 753 O O . PRO A 1 95 ? 14.791 2.439 2.951 1.00 95.81 95 PRO A O 1
ATOM 756 N N . SER A 1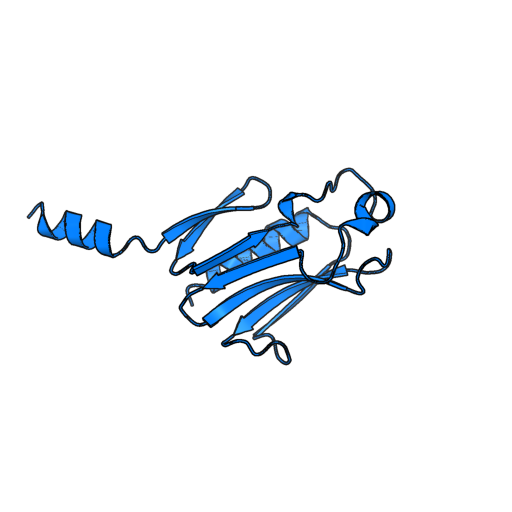 96 ? 14.378 1.884 0.824 1.00 95.56 96 SER A N 1
ATOM 757 C CA . SER A 1 96 ? 14.837 3.174 0.289 1.00 95.56 96 SER A CA 1
ATOM 758 C C . SER A 1 96 ? 13.869 4.321 0.600 1.00 95.56 96 SER A C 1
ATOM 760 O O . SER A 1 96 ? 14.239 5.493 0.533 1.00 95.56 96 SER A O 1
ATOM 762 N N . TYR A 1 97 ? 12.633 3.965 0.939 1.00 96.62 97 TYR A N 1
ATOM 763 C CA . TYR A 1 97 ? 11.589 4.829 1.456 1.00 96.62 97 TYR A CA 1
ATOM 764 C C . TYR A 1 97 ? 10.721 4.006 2.400 1.00 96.62 97 TYR A C 1
ATOM 766 O O . TYR A 1 97 ? 10.442 2.846 2.097 1.00 96.62 97 TYR A O 1
ATOM 774 N N . GLU A 1 98 ? 10.259 4.620 3.482 1.00 97.00 98 GLU A N 1
ATOM 775 C CA . GLU A 1 98 ? 9.295 4.030 4.399 1.00 97.00 98 GLU A CA 1
ATOM 776 C C . GLU A 1 98 ? 8.463 5.140 5.043 1.00 97.00 98 GLU A C 1
ATOM 778 O O . GLU A 1 98 ? 8.993 6.184 5.430 1.00 97.00 98 GLU A O 1
ATOM 783 N N . GLU A 1 99 ? 7.161 4.916 5.157 1.00 97.88 99 GLU A N 1
ATOM 784 C CA . GLU A 1 99 ? 6.259 5.759 5.930 1.00 97.88 99 GLU A CA 1
ATOM 785 C C . GLU A 1 99 ? 5.154 4.900 6.541 1.00 97.88 99 GLU A C 1
ATOM 787 O O . GLU A 1 99 ? 4.887 3.785 6.085 1.00 97.88 99 GLU A O 1
ATOM 792 N N . SER A 1 100 ? 4.509 5.403 7.589 1.00 98.19 100 SER A N 1
ATOM 793 C CA . SER A 1 100 ? 3.401 4.700 8.221 1.00 98.19 100 SER A CA 1
ATOM 794 C C . SER A 1 100 ? 2.241 5.626 8.512 1.00 98.19 100 SER A C 1
ATOM 796 O O . SER A 1 100 ? 2.423 6.793 8.864 1.00 98.19 100 SER A O 1
ATOM 798 N N . VAL A 1 101 ? 1.041 5.081 8.380 1.00 98.56 101 VAL A N 1
ATOM 799 C CA . VAL A 1 101 ? -0.204 5.756 8.716 1.00 98.56 101 VAL A CA 1
ATOM 800 C C . VAL A 1 101 ? -1.147 4.753 9.357 1.00 98.56 101 VAL A C 1
ATOM 802 O O . VAL A 1 101 ? -1.209 3.597 8.950 1.00 98.56 101 VAL A O 1
ATOM 805 N N . HIS A 1 102 ? -1.903 5.189 10.359 1.00 98.31 102 HIS A N 1
ATOM 806 C CA . HIS A 1 102 ? -3.009 4.390 10.877 1.00 98.31 102 HIS A CA 1
ATOM 807 C C . HIS A 1 102 ? -4.164 4.347 9.841 1.00 98.31 102 HIS A C 1
ATOM 809 O O . HIS A 1 102 ? -3.947 4.549 8.649 1.00 98.31 102 HIS A O 1
ATOM 815 N N . TRP A 1 103 ? -5.400 4.080 10.260 1.00 98.19 103 TRP A N 1
ATOM 816 C CA . TRP A 1 103 ? -6.596 3.905 9.425 1.00 98.19 103 TRP A CA 1
ATOM 817 C C . TRP A 1 103 ? -7.014 5.138 8.583 1.00 98.19 103 TRP A C 1
ATOM 819 O O . TRP A 1 103 ? -8.031 5.778 8.848 1.00 98.19 103 TRP A O 1
ATOM 829 N N . ASP A 1 104 ? -6.237 5.479 7.548 1.00 98.06 104 ASP A N 1
ATOM 830 C CA . ASP A 1 104 ? -6.473 6.610 6.641 1.00 98.06 104 ASP A CA 1
ATOM 831 C C . ASP A 1 104 ? -6.308 6.203 5.164 1.00 98.06 104 ASP A C 1
ATOM 833 O O . ASP A 1 104 ? -5.212 6.194 4.591 1.00 98.06 104 ASP A O 1
ATOM 837 N N . LYS A 1 105 ? -7.444 5.925 4.511 1.00 96.81 105 LYS A N 1
ATOM 838 C CA . LYS A 1 105 ? -7.502 5.604 3.076 1.00 96.81 105 LYS A CA 1
ATOM 839 C C . LYS A 1 105 ? -6.973 6.732 2.193 1.00 96.81 105 LYS A C 1
ATOM 841 O O . LYS A 1 105 ? -6.388 6.471 1.142 1.00 96.81 105 LYS A O 1
ATOM 846 N N . GLY A 1 106 ? -7.250 7.983 2.558 1.00 97.31 106 GLY A N 1
ATOM 847 C CA . GLY A 1 106 ? -6.914 9.149 1.744 1.00 97.31 106 GLY A CA 1
ATOM 848 C C . GLY A 1 106 ? -5.406 9.328 1.656 1.00 97.31 106 GLY A C 1
ATOM 849 O O . GLY A 1 106 ? -4.862 9.483 0.558 1.00 97.31 106 GLY A O 1
ATOM 850 N N . PHE A 1 107 ? -4.739 9.219 2.803 1.00 97.38 107 PHE A N 1
ATOM 851 C CA . PHE A 1 107 ? -3.287 9.206 2.884 1.00 97.38 107 PHE A CA 1
ATOM 852 C C . PHE A 1 107 ? -2.693 8.041 2.091 1.00 97.38 107 PHE A C 1
ATOM 854 O O . PHE A 1 107 ? -1.858 8.265 1.213 1.00 97.38 107 PHE A O 1
ATOM 861 N N . LEU A 1 108 ? -3.160 6.815 2.351 1.00 97.12 108 LEU A N 1
ATOM 862 C CA . LEU A 1 108 ? -2.640 5.598 1.726 1.00 97.12 108 LEU A CA 1
ATOM 863 C C . LEU A 1 108 ? -2.740 5.661 0.195 1.00 97.12 108 LEU A C 1
ATOM 865 O O . LEU A 1 108 ? -1.751 5.468 -0.510 1.00 97.12 108 LEU A O 1
ATOM 869 N N . ARG A 1 109 ? -3.909 6.051 -0.325 1.00 95.94 109 ARG A N 1
ATOM 870 C CA . ARG A 1 109 ? -4.142 6.266 -1.760 1.00 95.94 109 ARG A CA 1
ATOM 871 C C . ARG A 1 109 ? -3.203 7.322 -2.346 1.00 95.94 109 ARG A C 1
ATOM 873 O O . ARG A 1 109 ? -2.611 7.105 -3.402 1.00 95.94 109 ARG A O 1
ATOM 880 N N . SER A 1 110 ? -3.060 8.466 -1.674 1.00 96.31 110 SER A N 1
ATOM 881 C CA . SER A 1 110 ? -2.164 9.537 -2.124 1.00 96.31 110 SER A CA 1
ATOM 882 C C . SER A 1 110 ? -0.709 9.071 -2.165 1.00 96.31 110 SER A C 1
ATOM 884 O O . SER A 1 110 ? 0.018 9.395 -3.105 1.00 96.31 110 SER A O 1
ATOM 886 N N . LYS A 1 111 ? -0.286 8.298 -1.161 1.00 97.12 111 LYS A N 1
ATOM 887 C CA . LYS A 1 111 ? 1.086 7.818 -1.037 1.00 97.12 111 LYS A CA 1
ATOM 888 C C . LYS A 1 111 ? 1.422 6.746 -2.069 1.00 97.12 111 LYS A C 1
ATOM 890 O O . LYS A 1 111 ? 2.451 6.862 -2.725 1.00 97.12 111 LYS A O 1
ATOM 895 N N . ILE A 1 112 ? 0.535 5.776 -2.296 1.00 96.00 112 ILE A N 1
ATOM 896 C CA . ILE A 1 112 ? 0.690 4.766 -3.357 1.00 96.00 112 ILE A CA 1
ATOM 897 C C . ILE A 1 112 ? 0.866 5.449 -4.716 1.00 96.00 112 ILE A C 1
ATOM 899 O O . ILE A 1 112 ? 1.817 5.161 -5.439 1.00 96.00 112 ILE A O 1
ATOM 903 N N . LYS A 1 113 ? 0.015 6.431 -5.031 1.00 94.62 113 LYS A N 1
ATOM 904 C CA . LYS A 1 113 ? 0.132 7.207 -6.270 1.00 94.62 113 LYS A CA 1
ATOM 905 C C . LYS A 1 113 ? 1.471 7.936 -6.391 1.00 94.62 113 LYS A C 1
ATOM 907 O O . LYS A 1 113 ? 2.048 7.976 -7.474 1.00 94.62 113 LYS A O 1
ATOM 912 N N . GLU A 1 114 ? 1.953 8.545 -5.309 1.00 94.88 114 GLU A N 1
ATOM 913 C CA . GLU A 1 114 ? 3.258 9.214 -5.285 1.00 94.88 114 GLU A CA 1
ATOM 914 C C . GLU A 1 114 ? 4.397 8.227 -5.568 1.00 94.88 114 GLU A C 1
ATOM 916 O O . GLU A 1 114 ? 5.283 8.523 -6.370 1.00 94.88 114 GLU A O 1
ATOM 921 N N . LEU A 1 115 ? 4.370 7.064 -4.916 1.00 95.12 115 LEU A N 1
ATOM 922 C CA . LEU A 1 115 ? 5.450 6.084 -4.956 1.00 95.12 115 LEU A CA 1
ATOM 923 C C . LEU A 1 115 ? 5.475 5.256 -6.241 1.00 95.12 115 LEU A C 1
ATOM 925 O O . LEU A 1 115 ? 6.566 4.933 -6.699 1.00 95.12 115 LEU A O 1
ATOM 929 N N . ILE A 1 116 ? 4.328 4.997 -6.877 1.00 93.31 116 ILE A N 1
ATOM 930 C CA . ILE A 1 116 ? 4.281 4.366 -8.207 1.00 93.31 116 ILE A CA 1
ATOM 931 C C . ILE A 1 116 ? 5.117 5.165 -9.217 1.00 93.31 116 ILE A C 1
ATOM 933 O O . ILE A 1 116 ? 5.911 4.584 -9.947 1.00 93.31 116 ILE A O 1
ATOM 937 N N . ASN A 1 117 ? 5.051 6.501 -9.185 1.00 87.19 117 ASN A N 1
ATOM 938 C CA . ASN A 1 117 ? 5.869 7.348 -10.067 1.00 87.19 117 ASN A CA 1
ATOM 939 C C . ASN A 1 117 ? 7.381 7.259 -9.781 1.00 87.19 117 ASN A C 1
ATOM 941 O O . ASN A 1 117 ? 8.181 7.770 -10.561 1.00 87.19 117 ASN A O 1
ATOM 945 N N . LYS A 1 118 ? 7.784 6.670 -8.647 1.00 87.44 118 LYS A N 1
ATOM 946 C CA . LYS A 1 118 ? 9.187 6.450 -8.272 1.00 87.44 118 LYS A CA 1
ATOM 947 C C . LYS A 1 118 ? 9.673 5.036 -8.606 1.00 87.44 118 LYS A C 1
ATOM 949 O O . LYS A 1 118 ? 10.869 4.795 -8.479 1.00 87.44 118 LYS A O 1
ATOM 954 N N . LEU A 1 119 ? 8.788 4.121 -9.019 1.00 86.56 119 LEU A N 1
ATOM 955 C CA . LEU A 1 119 ? 9.168 2.753 -9.399 1.00 86.56 119 LEU A CA 1
ATOM 956 C C . LEU A 1 119 ? 9.966 2.714 -10.707 1.00 86.56 119 LEU A C 1
ATOM 958 O O . LEU A 1 119 ? 10.846 1.866 -10.849 1.00 86.56 119 LEU A O 1
ATOM 962 N N . ASP A 1 120 ? 9.717 3.673 -11.599 1.00 70.19 120 ASP A N 1
ATOM 963 C CA . ASP A 1 120 ? 10.388 3.820 -12.898 1.00 70.19 120 ASP A CA 1
ATOM 964 C C . ASP A 1 120 ? 11.803 4.432 -12.811 1.00 70.19 120 ASP A C 1
ATOM 966 O O . ASP A 1 120 ? 12.494 4.530 -13.828 1.00 70.19 120 ASP A O 1
ATOM 970 N N . GLY A 1 121 ? 12.212 4.897 -11.623 1.00 58.81 121 GLY A N 1
ATOM 971 C CA . GLY A 1 121 ? 13.452 5.650 -11.385 1.00 58.81 121 GLY A CA 1
ATOM 972 C C . GLY A 1 121 ? 14.679 4.817 -11.033 1.00 58.81 121 GLY A C 1
ATOM 973 O O . GLY A 1 121 ? 14.540 3.762 -10.368 1.00 58.81 121 GLY A O 1
#

Foldseek 3Di:
DPDVVVVVVVVQQCFDWDAACNDIDTFHQFDDKDAQVSVDDLVDACLVRLVSQDQFHIWTAGPQQWIWTWGWPPRSDSPTWIKTFIGGNNPPVDTPDIDTDHSDPPVVVVVVVVCSVVSVD

Secondary structure (DSSP, 8-state):
--SHHHHHHHHS---EEEEETTEEEEETTEEEEEESGGG--TTS-HHHHGGG-SS-SEEEEETTSEEEEEEEESTT-TT-EEEEEEEETT-TTS-SEEEEESS-HHHHHHHHHHHHHHHT-

pLDDT: mean 89.13, std 15.74, range [38.81, 98.81]

Sequence (121 aa):
MKLEMLLAIVKNLNDVMIVIFGDVYMINHLDSVFDELSGIDFNKTVSEEIDKLDEDLLMLSCSNGNILDVGWYPAFEEYGSFKIGIIKNGNWESPSYEESVHWDKGFLRSKIKELINKLDG